Protein AF-A0A969MWI6-F1 (afdb_monomer)

Foldseek 3Di:
DVVVVVVVVVVVVQLLVLLVLLVVLADPDADDAPPDDDDDDDDAPDSHFQWHWDWDAEPLRDIDIDIDGHPDGTNVSSVVSNVVVVVCVVVRNVDPPVVPPSPPPCPVVPPDD

Nearest PDB structures (foldseek):
  3f79-assembly3_E  TM=7.722E-01  e=4.773E-02  Pseudomonas aeruginosa
  3f79-assembly3_F  TM=7.750E-01  e=6.947E-02  Pseudomonas aeruginosa
  3f79-assembly2_C  TM=7.900E-01  e=1.299E-01  Pseudomonas aeruginosa
  3f79-assembly1_A  TM=7.765E-01  e=1.567E-01  Pseudomonas aeruginosa
  4oy2-assembly1_A  TM=3.746E-01  e=9.140E+00  Saccharomyces cerevisiae S288C

pLDDT: mean 73.82, std 13.01, range [43.62, 89.75]

Mean predicted aligned error: 11.27 Å

Sequence (113 aa):
MKREAAYAKALDQELEKGRLMQQNFLPREIIQKPGYELAAFMSPARRVAGDFYDVFELPCNNLGVVIGDVCDKGVSAGLFMGLFRSLIRIFSGQTSLSEIQCLDANFFESGAF

Radius of gyration: 19.88 Å; Cα contacts (8 Å, |Δi|>4): 92; chains: 1; bounding box: 58×24×58 Å

Solvent-accessible surface area (backbone atoms only — not comparable to full-atom values): 7098 Å² total; per-residue (Å²): 107,77,67,56,56,50,49,54,52,51,53,49,53,49,36,50,53,19,26,58,54,37,62,69,64,41,68,92,66,76,77,82,46,94,98,57,90,78,85,87,86,85,81,56,94,52,76,46,57,43,59,50,55,46,69,47,83,36,75,89,86,37,78,44,77,46,78,48,77,44,97,48,76,40,48,69,39,38,53,52,50,50,51,51,54,52,50,48,58,57,50,58,63,66,52,75,56,78,86,61,65,78,72,56,86,63,65,80,74,65,68,90,122

Structure (mmCIF, N/CA/C/O backbone):
data_AF-A0A969MWI6-F1
#
_entry.id   AF-A0A969MWI6-F1
#
loop_
_atom_site.group_PDB
_atom_site.id
_atom_site.type_symbol
_atom_site.label_atom_id
_atom_site.label_alt_id
_atom_site.label_comp_id
_atom_site.label_asym_id
_atom_site.label_entity_id
_atom_site.label_seq_id
_atom_site.pdbx_PDB_ins_code
_atom_site.Cartn_x
_atom_site.Cartn_y
_atom_site.Cartn_z
_atom_site.occupancy
_atom_site.B_iso_or_equiv
_atom_site.auth_seq_id
_atom_site.auth_comp_id
_atom_site.auth_asym_id
_atom_site.auth_atom_id
_atom_site.pdbx_PDB_model_num
ATOM 1 N N . MET A 1 1 ? 20.470 -0.712 -32.518 1.00 60.62 1 MET A N 1
ATOM 2 C CA . MET A 1 1 ? 20.860 -2.111 -32.209 1.00 60.62 1 MET A CA 1
ATOM 3 C C . MET A 1 1 ? 21.580 -2.245 -30.853 1.00 60.62 1 MET A C 1
ATOM 5 O O . MET A 1 1 ? 20.877 -2.359 -29.861 1.00 60.62 1 MET A O 1
ATOM 9 N N . LYS A 1 2 ? 22.925 -2.177 -30.712 1.00 70.25 2 LYS A N 1
ATOM 10 C CA . LYS A 1 2 ? 23.597 -2.420 -29.396 1.00 70.25 2 LYS A CA 1
ATOM 11 C C 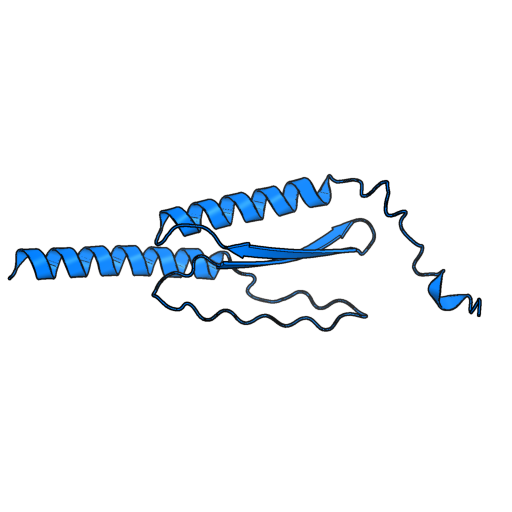. LYS A 1 2 ? 23.285 -1.386 -28.294 1.00 70.25 2 LYS A C 1
ATOM 13 O O . LYS A 1 2 ? 23.182 -1.756 -27.129 1.00 70.25 2 LYS A O 1
ATOM 18 N N . ARG A 1 3 ? 23.123 -0.106 -28.650 1.00 72.62 3 ARG A N 1
ATOM 19 C CA . ARG A 1 3 ? 22.818 0.987 -27.702 1.00 72.62 3 ARG A CA 1
ATOM 20 C C . ARG A 1 3 ? 21.381 0.930 -27.163 1.00 72.62 3 ARG A C 1
ATOM 22 O O . ARG A 1 3 ? 21.182 1.138 -25.975 1.00 72.62 3 ARG A O 1
ATOM 29 N N . GLU A 1 4 ? 20.412 0.578 -28.009 1.00 77.50 4 GLU A N 1
ATOM 30 C CA . GLU A 1 4 ? 19.008 0.381 -27.601 1.00 77.50 4 GLU A CA 1
ATOM 31 C C . GLU A 1 4 ? 18.849 -0.808 -26.656 1.00 77.50 4 GLU A C 1
ATOM 33 O O . GLU A 1 4 ? 18.181 -0.687 -25.637 1.00 77.50 4 GLU A O 1
ATOM 38 N N . ALA A 1 5 ? 19.517 -1.931 -26.941 1.00 79.44 5 ALA A N 1
ATOM 39 C CA . ALA A 1 5 ? 19.479 -3.099 -26.064 1.00 79.44 5 ALA A CA 1
ATOM 40 C C . ALA A 1 5 ? 20.098 -2.810 -24.682 1.00 79.44 5 ALA A C 1
ATOM 42 O O . ALA A 1 5 ? 19.588 -3.270 -23.663 1.00 79.44 5 ALA A O 1
ATOM 43 N N . ALA A 1 6 ? 21.175 -2.017 -24.634 1.00 83.69 6 ALA A N 1
ATOM 44 C CA . ALA A 1 6 ? 21.783 -1.584 -23.377 1.00 83.69 6 ALA A CA 1
ATOM 45 C C . ALA A 1 6 ? 20.874 -0.623 -22.590 1.00 83.69 6 ALA A C 1
ATOM 47 O O . ALA A 1 6 ? 20.757 -0.760 -21.374 1.00 83.69 6 ALA A O 1
ATOM 48 N N . TYR A 1 7 ? 20.201 0.304 -23.277 1.00 81.81 7 TYR A N 1
ATOM 49 C CA . TYR A 1 7 ? 19.256 1.235 -22.659 1.00 81.81 7 TYR A CA 1
ATOM 50 C C . TYR A 1 7 ? 18.023 0.516 -22.094 1.00 81.81 7 TYR A C 1
ATOM 52 O O . TYR A 1 7 ? 17.674 0.723 -20.935 1.00 81.81 7 TYR A O 1
ATOM 60 N N . ALA A 1 8 ? 17.428 -0.400 -22.863 1.00 82.00 8 ALA A N 1
ATOM 61 C CA . ALA A 1 8 ? 16.317 -1.230 -22.400 1.00 82.00 8 ALA A CA 1
ATOM 62 C C . ALA A 1 8 ? 16.707 -2.057 -21.164 1.00 82.00 8 ALA A C 1
ATOM 64 O O . ALA A 1 8 ? 15.968 -2.099 -20.188 1.00 82.00 8 ALA A O 1
ATOM 65 N N . LYS A 1 9 ? 17.912 -2.645 -21.155 1.00 84.19 9 LYS A N 1
ATOM 66 C CA . LYS A 1 9 ? 18.411 -3.417 -20.008 1.00 84.19 9 LYS A CA 1
ATOM 67 C C . LYS A 1 9 ? 18.633 -2.558 -18.756 1.00 84.19 9 LYS A C 1
ATOM 69 O O . LYS A 1 9 ? 18.378 -3.030 -17.652 1.00 84.19 9 LYS A O 1
ATOM 74 N N . ALA A 1 10 ? 19.113 -1.324 -18.907 1.00 82.44 10 ALA A N 1
ATOM 75 C CA . ALA A 1 10 ? 19.288 -0.402 -17.785 1.00 82.44 10 ALA A CA 1
ATOM 76 C C . ALA A 1 10 ? 17.935 0.033 -17.199 1.00 82.44 10 ALA A C 1
ATOM 78 O O . ALA A 1 10 ? 17.744 -0.032 -15.985 1.00 82.44 10 ALA A O 1
ATOM 79 N N . LEU A 1 11 ? 16.973 0.373 -18.062 1.00 79.62 11 LEU A N 1
ATOM 80 C CA . LEU A 1 11 ? 15.608 0.706 -17.654 1.00 79.62 11 LEU A CA 1
ATOM 81 C C . LEU A 1 11 ? 14.930 -0.474 -16.939 1.00 79.62 11 LEU A C 1
ATOM 83 O O . LEU A 1 11 ? 14.252 -0.297 -15.929 1.00 79.62 11 LEU A O 1
ATOM 87 N N . ASP A 1 12 ? 15.168 -1.694 -17.418 1.00 79.88 12 ASP A N 1
ATOM 88 C CA . ASP A 1 12 ? 14.698 -2.921 -16.782 1.00 79.88 12 ASP A CA 1
ATOM 89 C C . ASP A 1 12 ? 15.213 -3.082 -15.351 1.00 79.88 12 ASP A C 1
ATOM 91 O O . ASP A 1 12 ? 14.446 -3.419 -14.448 1.00 79.88 12 ASP A O 1
ATOM 95 N N . GLN A 1 13 ? 16.500 -2.807 -15.135 1.00 80.94 13 GLN A N 1
ATOM 96 C CA . GLN A 1 13 ? 17.115 -2.879 -13.812 1.00 80.94 13 GLN A CA 1
ATOM 97 C C . GLN A 1 13 ? 16.581 -1.802 -12.862 1.00 80.94 13 GLN A C 1
ATOM 99 O O . GLN A 1 13 ? 16.394 -2.078 -11.678 1.00 80.94 13 GLN A O 1
ATOM 1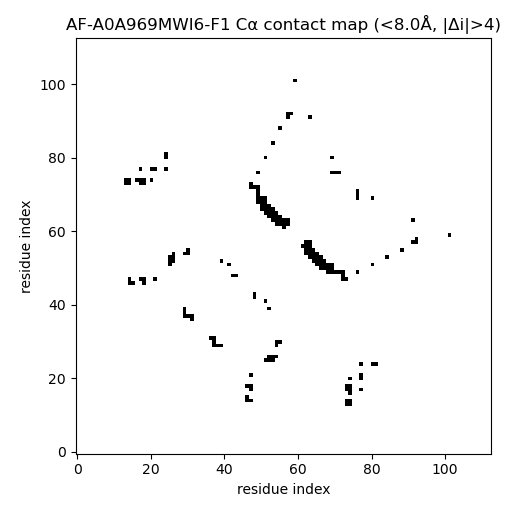04 N N . GLU A 1 14 ? 16.325 -0.588 -13.349 1.00 75.75 14 GLU A N 1
ATOM 105 C CA . GLU A 1 14 ? 15.728 0.474 -12.531 1.00 75.75 14 GLU A CA 1
ATOM 106 C C . GLU A 1 14 ? 14.286 0.154 -12.132 1.00 75.75 14 GLU A C 1
ATOM 108 O O . GLU A 1 14 ? 13.920 0.305 -10.965 1.00 75.75 14 GLU A O 1
ATOM 113 N N . LEU A 1 15 ? 13.483 -0.362 -13.065 1.00 74.88 15 LEU A N 1
ATOM 114 C CA . LEU A 1 15 ? 12.109 -0.775 -12.778 1.00 74.88 15 LEU A CA 1
ATOM 115 C C . LEU A 1 15 ? 12.055 -1.940 -11.783 1.00 74.88 15 LEU A C 1
ATOM 117 O O . LEU A 1 15 ? 11.188 -1.948 -10.911 1.00 74.88 15 LEU A O 1
ATOM 121 N N . GLU A 1 16 ? 12.989 -2.889 -11.867 1.00 77.25 16 GLU A N 1
ATOM 122 C CA . GLU A 1 16 ? 13.066 -4.006 -10.919 1.00 77.25 16 GLU A CA 1
ATOM 123 C C . GLU A 1 16 ? 13.440 -3.544 -9.503 1.00 77.25 16 GLU A C 1
ATOM 125 O O . GLU A 1 16 ? 12.860 -4.005 -8.519 1.00 77.25 16 GLU A O 1
ATOM 130 N N . LYS A 1 17 ? 14.346 -2.567 -9.379 1.00 74.81 17 LYS A N 1
ATOM 131 C CA . LYS A 1 17 ? 14.641 -1.931 -8.085 1.00 74.81 17 LYS A CA 1
ATOM 132 C C . LYS A 1 17 ? 13.412 -1.219 -7.519 1.00 74.81 17 LYS A C 1
ATOM 134 O O . LYS A 1 17 ? 13.122 -1.370 -6.333 1.00 74.81 17 LYS A O 1
ATOM 139 N N . GLY A 1 18 ? 12.673 -0.495 -8.361 1.00 72.44 18 GLY A N 1
ATOM 140 C CA . GLY A 1 18 ? 11.418 0.154 -7.973 1.00 72.44 18 GLY A CA 1
ATOM 141 C C . GLY A 1 18 ? 10.378 -0.843 -7.463 1.00 72.44 18 GLY A C 1
ATOM 142 O O . GLY A 1 18 ? 9.765 -0.610 -6.424 1.00 72.44 18 GLY A O 1
ATOM 143 N N . ARG A 1 19 ? 10.250 -1.996 -8.130 1.00 73.12 19 ARG A N 1
ATOM 144 C CA . ARG A 1 19 ? 9.362 -3.089 -7.714 1.00 73.12 19 ARG A CA 1
ATOM 145 C C . ARG A 1 19 ? 9.714 -3.625 -6.329 1.00 73.12 19 ARG A C 1
ATOM 147 O O . ARG A 1 19 ? 8.828 -3.794 -5.495 1.00 73.12 19 ARG A O 1
ATOM 154 N N . LEU A 1 20 ? 10.997 -3.890 -6.075 1.00 72.94 20 LEU A N 1
ATOM 155 C CA . LEU A 1 20 ? 11.463 -4.394 -4.779 1.00 72.94 20 LEU A CA 1
ATOM 156 C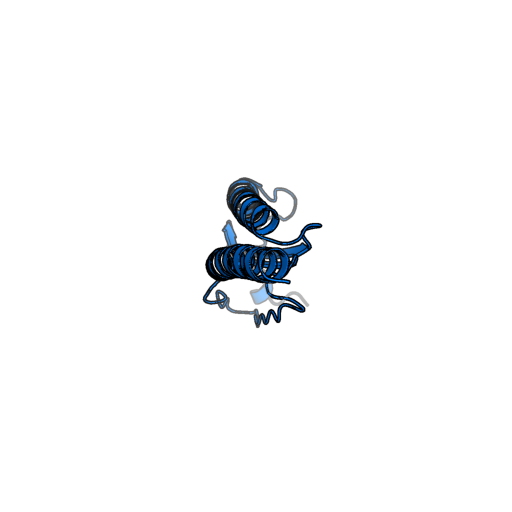 C . LEU A 1 20 ? 11.21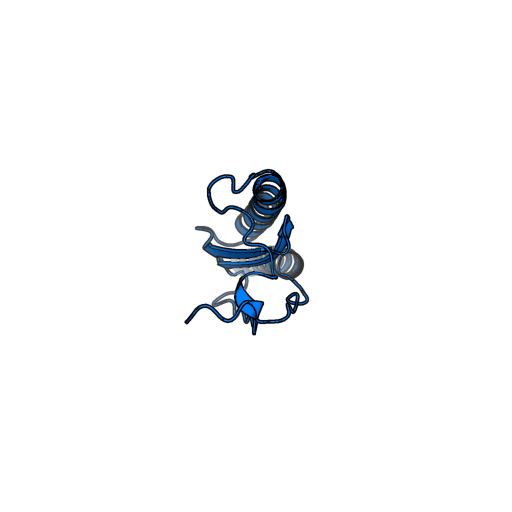8 -3.384 -3.653 1.00 72.94 20 LEU A C 1
ATOM 158 O O . LEU A 1 20 ? 10.803 -3.769 -2.562 1.00 72.94 20 LEU A O 1
ATOM 162 N N . MET A 1 21 ? 11.434 -2.093 -3.914 1.00 70.88 21 MET A N 1
ATOM 163 C CA . MET A 1 21 ? 11.101 -1.041 -2.953 1.00 70.88 21 MET A CA 1
ATOM 164 C C . MET A 1 21 ? 9.594 -0.996 -2.690 1.00 70.88 21 MET A C 1
ATOM 166 O O . MET A 1 21 ? 9.184 -1.038 -1.535 1.00 70.88 21 MET A O 1
ATOM 170 N N . GLN A 1 22 ? 8.769 -1.007 -3.741 1.00 67.88 22 GLN A N 1
ATOM 171 C CA . GLN A 1 22 ? 7.311 -1.001 -3.622 1.00 67.88 22 GLN A CA 1
ATOM 172 C C . GLN A 1 22 ? 6.773 -2.186 -2.811 1.00 67.88 22 GLN A C 1
ATOM 174 O O . GLN A 1 22 ? 5.945 -1.994 -1.925 1.00 67.88 22 GLN A O 1
ATOM 179 N N . GLN A 1 23 ? 7.257 -3.403 -3.072 1.00 71.56 23 GLN A N 1
ATOM 180 C CA . GLN A 1 23 ? 6.832 -4.590 -2.324 1.00 71.56 23 GLN A CA 1
ATOM 181 C C . GLN A 1 23 ? 7.148 -4.498 -0.830 1.00 71.56 23 GLN A C 1
ATOM 183 O O . GLN A 1 23 ? 6.412 -5.053 -0.022 1.00 71.56 23 GLN A O 1
ATOM 188 N N . ASN A 1 24 ? 8.207 -3.780 -0.455 1.00 72.06 24 ASN A N 1
ATOM 189 C CA . ASN A 1 24 ? 8.535 -3.548 0.948 1.00 72.06 24 ASN A CA 1
ATOM 190 C C . ASN A 1 24 ? 7.663 -2.467 1.610 1.00 72.06 24 ASN A C 1
ATOM 192 O O . ASN A 1 24 ? 7.638 -2.400 2.837 1.00 72.06 24 ASN A O 1
ATOM 196 N N . PHE A 1 25 ? 6.962 -1.629 0.837 1.00 70.75 25 PHE A N 1
ATOM 197 C CA . PHE A 1 25 ? 6.061 -0.606 1.379 1.00 70.75 25 PHE A CA 1
ATOM 198 C C . PHE A 1 25 ? 4.657 -1.127 1.681 1.00 70.75 25 PHE A C 1
ATOM 200 O O . PHE A 1 25 ? 3.986 -0.567 2.550 1.00 70.75 25 PHE A O 1
ATOM 207 N N . LEU A 1 26 ? 4.217 -2.179 0.991 1.00 75.31 26 LEU A N 1
ATOM 208 C CA . LEU A 1 26 ? 2.925 -2.800 1.262 1.00 75.31 26 LEU A CA 1
ATOM 209 C C . LEU A 1 26 ? 2.969 -3.583 2.582 1.00 75.31 26 LEU A C 1
ATOM 211 O O . LEU A 1 26 ? 4.002 -4.172 2.920 1.00 75.31 26 LEU A O 1
ATOM 215 N N . PRO A 1 27 ? 1.854 -3.633 3.329 1.00 74.19 27 PRO A N 1
ATOM 216 C CA . PRO A 1 27 ? 1.740 -4.504 4.489 1.00 74.19 27 PRO A CA 1
ATOM 217 C C . PRO A 1 27 ? 2.007 -5.955 4.083 1.00 74.19 27 PRO A C 1
ATOM 219 O O . PRO A 1 27 ? 1.342 -6.483 3.192 1.00 74.19 27 PRO A O 1
ATOM 222 N N . ARG A 1 28 ? 2.971 -6.605 4.747 1.00 73.00 28 ARG A N 1
ATOM 223 C CA . ARG A 1 28 ? 3.230 -8.044 4.556 1.00 73.00 28 ARG A CA 1
ATOM 224 C C . ARG A 1 28 ? 2.067 -8.895 5.046 1.00 73.00 28 ARG A C 1
ATOM 226 O O . ARG A 1 28 ? 1.759 -9.918 4.452 1.00 73.00 28 ARG A O 1
ATOM 233 N N . GLU A 1 29 ? 1.441 -8.441 6.122 1.00 78.81 29 GLU A N 1
ATOM 234 C CA . GLU A 1 29 ? 0.278 -9.052 6.737 1.00 78.81 29 GLU A CA 1
ATOM 235 C C . GLU A 1 29 ? -0.740 -7.957 7.031 1.00 78.81 29 GLU A C 1
ATOM 237 O O . GLU A 1 29 ? -0.384 -6.817 7.350 1.00 78.81 29 GLU A O 1
ATOM 242 N N . ILE A 1 30 ? -2.012 -8.307 6.891 1.00 82.94 30 ILE A N 1
ATOM 243 C CA . ILE A 1 30 ? -3.120 -7.426 7.232 1.00 82.94 30 ILE A CA 1
ATOM 244 C C . ILE A 1 30 ? -3.511 -7.742 8.663 1.00 82.94 30 ILE A C 1
ATOM 246 O O . ILE A 1 30 ? -3.774 -8.899 8.995 1.00 82.94 30 ILE A O 1
ATOM 250 N N . ILE A 1 31 ? -3.546 -6.705 9.496 1.00 85.00 31 ILE A N 1
ATOM 251 C CA . ILE A 1 31 ? -3.989 -6.821 10.882 1.00 85.00 31 ILE A CA 1
ATOM 252 C C . ILE A 1 31 ? -5.421 -7.351 10.877 1.00 85.00 31 ILE A C 1
ATOM 254 O O . ILE A 1 31 ? -6.284 -6.775 10.222 1.00 85.00 31 ILE A O 1
ATOM 258 N N . GLN A 1 32 ? -5.667 -8.436 11.605 1.00 84.25 32 GLN A N 1
ATOM 259 C CA . GLN A 1 32 ? -7.010 -8.966 11.813 1.00 84.25 32 GLN A CA 1
ATOM 260 C C . GLN A 1 32 ? -7.593 -8.341 13.077 1.00 84.25 32 GLN A C 1
ATOM 262 O O . GLN A 1 32 ? -6.931 -8.307 14.115 1.00 84.25 32 GLN A O 1
ATOM 267 N N . LYS A 1 33 ? -8.827 -7.841 12.994 1.00 83.06 33 LYS A N 1
ATOM 268 C CA . LYS A 1 33 ? -9.506 -7.179 14.109 1.00 83.06 33 LYS A CA 1
ATOM 269 C C . LYS A 1 33 ? -10.849 -7.861 14.379 1.00 83.06 33 LYS A C 1
ATOM 271 O O . LYS A 1 33 ? -11.608 -8.043 13.430 1.00 83.06 33 LYS A O 1
ATOM 276 N N . PRO A 1 34 ? -11.182 -8.207 15.638 1.00 83.19 34 PRO A N 1
ATOM 277 C CA . PRO A 1 34 ? -12.489 -8.769 15.967 1.00 83.19 34 PRO A CA 1
ATOM 278 C C . PRO A 1 34 ? -13.633 -7.901 15.426 1.00 83.19 34 PRO A C 1
ATOM 280 O O . PRO A 1 34 ? -13.605 -6.680 15.573 1.00 83.19 34 PRO A O 1
ATOM 283 N N . GLY A 1 35 ? -14.617 -8.537 14.788 1.00 86.12 35 GLY A N 1
ATOM 284 C CA . GLY A 1 35 ? -15.746 -7.854 14.145 1.00 86.12 35 GLY A CA 1
ATOM 285 C C . GLY A 1 35 ? -15.504 -7.406 12.697 1.00 86.12 35 GLY A C 1
ATOM 286 O O . GLY A 1 35 ? -16.444 -6.942 12.060 1.00 86.12 35 GLY A O 1
ATOM 287 N N . TYR A 1 36 ? -14.292 -7.580 12.157 1.00 84.38 36 TYR A N 1
ATOM 288 C CA . TYR A 1 36 ? -13.954 -7.247 10.772 1.00 84.38 36 TYR A CA 1
ATOM 289 C C . TYR A 1 36 ? -13.311 -8.437 10.058 1.00 84.38 36 TYR A C 1
ATOM 291 O O . TYR A 1 36 ? -12.458 -9.123 10.616 1.00 84.38 36 TYR A O 1
ATOM 299 N N . GLU A 1 37 ? -13.678 -8.641 8.795 1.00 88.50 37 GLU A N 1
ATOM 300 C CA . GLU A 1 37 ? -13.002 -9.569 7.889 1.00 88.50 37 GLU A CA 1
ATOM 301 C C . GLU A 1 37 ? -12.208 -8.751 6.868 1.00 88.50 37 GLU A C 1
ATOM 303 O O . GLU A 1 37 ? -12.784 -8.009 6.070 1.00 88.50 37 GLU A O 1
ATOM 308 N N . LEU A 1 38 ? -10.876 -8.833 6.928 1.00 88.81 38 LEU A N 1
ATOM 309 C CA . LEU A 1 38 ? -9.990 -8.027 6.091 1.00 88.81 38 LEU A CA 1
ATOM 310 C C . LEU A 1 38 ? -9.111 -8.919 5.222 1.00 88.81 38 LEU A C 1
ATOM 312 O O . LEU A 1 38 ? -8.340 -9.742 5.721 1.00 88.81 38 LEU A O 1
ATOM 316 N N . ALA A 1 39 ? -9.179 -8.680 3.917 1.00 88.31 39 ALA A N 1
ATOM 317 C CA . ALA A 1 39 ? -8.321 -9.284 2.914 1.00 88.31 39 ALA A CA 1
ATOM 318 C C . ALA A 1 39 ? -7.858 -8.206 1.929 1.00 88.31 39 ALA A C 1
ATOM 320 O O . ALA A 1 39 ? -8.597 -7.274 1.617 1.00 88.31 39 ALA A O 1
ATOM 321 N N . ALA A 1 40 ? -6.637 -8.337 1.421 1.00 85.25 40 ALA A N 1
ATOM 322 C CA . ALA A 1 40 ? -6.128 -7.487 0.357 1.00 85.25 40 ALA A CA 1
ATOM 323 C C . ALA A 1 40 ? -5.298 -8.320 -0.606 1.00 85.25 40 ALA A C 1
ATOM 325 O O . ALA A 1 40 ? -4.598 -9.260 -0.227 1.00 85.25 40 ALA A O 1
ATOM 326 N N . PHE A 1 41 ? -5.389 -7.942 -1.869 1.00 83.69 41 PHE A N 1
ATOM 327 C CA . PHE A 1 41 ? -4.638 -8.530 -2.955 1.00 83.69 41 PHE A CA 1
ATOM 328 C C . PHE A 1 41 ? -4.298 -7.415 -3.932 1.00 83.69 41 PHE A C 1
ATOM 330 O O . PHE A 1 41 ? -5.170 -6.643 -4.325 1.00 83.69 41 PHE A O 1
ATOM 337 N N . MET A 1 42 ? -3.031 -7.331 -4.325 1.00 77.75 42 MET A N 1
ATOM 338 C CA . MET A 1 42 ? -2.571 -6.340 -5.285 1.00 77.75 42 MET A CA 1
ATOM 339 C C . MET A 1 42 ? -1.790 -7.039 -6.388 1.00 77.75 42 MET A C 1
ATOM 341 O O . MET A 1 42 ? -0.764 -7.671 -6.135 1.00 77.75 42 MET A O 1
ATOM 345 N N . SER A 1 43 ? -2.284 -6.915 -7.618 1.00 76.81 43 SER A N 1
ATOM 346 C CA . SER A 1 43 ? -1.635 -7.448 -8.813 1.00 76.81 43 SER A CA 1
ATOM 347 C C . SER A 1 43 ? -1.215 -6.289 -9.717 1.00 76.81 43 SER A C 1
ATOM 349 O O . SER A 1 43 ? -2.068 -5.653 -10.336 1.00 76.81 43 SER A O 1
ATOM 351 N N . PRO A 1 44 ? 0.086 -5.962 -9.782 1.00 70.81 44 PRO A N 1
ATOM 352 C CA . PRO A 1 44 ? 0.573 -4.900 -10.650 1.00 70.81 44 PRO A CA 1
ATOM 353 C C . PRO A 1 44 ? 0.331 -5.223 -12.133 1.00 70.81 44 PRO A C 1
ATOM 355 O O . PRO A 1 44 ? 0.774 -6.255 -12.630 1.00 70.81 44 PRO A O 1
ATOM 358 N N . ALA A 1 45 ? -0.293 -4.306 -12.880 1.00 66.44 45 ALA A N 1
ATOM 359 C CA . ALA A 1 45 ? -0.466 -4.452 -14.334 1.00 66.44 45 ALA A CA 1
ATOM 360 C C . ALA A 1 45 ? 0.860 -4.341 -15.125 1.00 66.44 45 ALA A C 1
ATOM 362 O O . ALA A 1 45 ? 0.942 -4.710 -16.296 1.00 66.44 45 ALA A O 1
ATOM 363 N N . ARG A 1 46 ? 1.908 -3.787 -14.502 1.00 67.06 46 ARG A N 1
ATOM 364 C CA . ARG A 1 46 ? 3.286 -3.678 -15.017 1.00 67.06 46 ARG A CA 1
ATOM 365 C C . ARG A 1 46 ? 4.265 -4.021 -13.888 1.00 67.06 46 ARG A C 1
ATOM 367 O O . ARG A 1 46 ? 3.850 -4.462 -12.829 1.00 67.06 46 ARG A O 1
ATOM 374 N N . ARG A 1 47 ? 5.572 -3.788 -14.066 1.00 65.38 47 ARG A N 1
ATOM 375 C CA . ARG A 1 47 ? 6.574 -4.071 -13.017 1.00 65.38 47 ARG A CA 1
ATOM 376 C C . ARG A 1 47 ? 6.431 -3.238 -11.735 1.00 65.38 47 ARG A C 1
ATOM 378 O O . ARG A 1 47 ? 6.930 -3.677 -10.712 1.00 65.38 47 ARG A O 1
ATOM 385 N N . VAL A 1 48 ? 5.759 -2.087 -11.773 1.00 65.75 48 VAL A N 1
ATOM 386 C CA . VAL A 1 48 ? 5.477 -1.233 -10.604 1.00 65.75 48 VAL A CA 1
ATOM 387 C C . VAL A 1 48 ? 4.014 -0.794 -10.699 1.00 65.75 48 VAL A C 1
ATOM 389 O O . VAL A 1 48 ? 3.592 -0.361 -11.777 1.00 65.75 48 VAL A O 1
ATOM 392 N N . ALA A 1 49 ? 3.240 -0.949 -9.624 1.00 65.12 49 ALA A N 1
ATOM 393 C CA . ALA A 1 49 ? 1.869 -0.434 -9.543 1.00 65.12 49 ALA A CA 1
ATOM 394 C C . ALA A 1 49 ? 1.880 1.054 -9.142 1.00 65.12 49 ALA A C 1
ATOM 396 O O . ALA A 1 49 ? 2.813 1.490 -8.478 1.00 65.12 49 ALA A O 1
ATOM 397 N N . GLY A 1 50 ? 0.882 1.839 -9.542 1.00 68.00 50 GLY A N 1
ATOM 398 C CA . GLY A 1 50 ? 0.650 3.159 -8.928 1.00 68.00 50 GLY A CA 1
ATOM 399 C C . GLY A 1 50 ? -0.068 3.027 -7.582 1.00 68.00 50 GLY A C 1
ATOM 400 O O . GLY A 1 50 ? 0.096 3.856 -6.693 1.00 68.00 50 GLY A O 1
ATOM 401 N N . ASP A 1 51 ? -0.806 1.932 -7.415 1.00 79.06 51 ASP A N 1
ATOM 402 C CA . ASP A 1 51 ? -1.713 1.750 -6.293 1.00 79.06 51 ASP A CA 1
ATOM 403 C C . ASP A 1 51 ? -1.002 1.223 -5.039 1.00 79.06 51 ASP A C 1
ATOM 405 O O . ASP A 1 51 ? -0.041 0.449 -5.117 1.00 79.06 51 ASP A O 1
ATOM 409 N N . PHE A 1 52 ? -1.508 1.601 -3.867 1.00 82.50 52 PHE A N 1
ATOM 410 C CA . PHE A 1 52 ? -1.212 0.955 -2.592 1.00 82.50 52 PHE A CA 1
ATOM 411 C C . PHE A 1 52 ? -2.428 0.864 -1.695 1.00 82.50 52 PHE A C 1
ATOM 413 O O . PHE A 1 52 ? -3.400 1.607 -1.822 1.00 82.50 52 PHE A O 1
ATOM 420 N N . TYR A 1 53 ? -2.295 -0.018 -0.713 1.00 87.38 53 TYR A N 1
ATOM 421 C CA . TYR A 1 53 ? -3.160 -0.063 0.443 1.00 87.38 53 TYR A CA 1
ATOM 422 C C . TYR A 1 53 ? -2.331 -0.075 1.726 1.00 87.38 53 TYR A C 1
ATOM 424 O O . 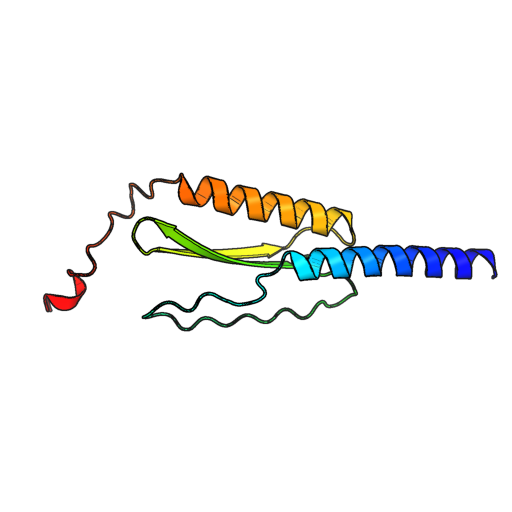TYR A 1 53 ? -1.160 -0.468 1.735 1.00 87.38 53 TYR A O 1
ATOM 432 N N . ASP A 1 54 ? -2.948 0.344 2.823 1.00 88.00 54 ASP A N 1
ATOM 433 C CA . ASP A 1 54 ? -2.388 0.215 4.160 1.00 88.00 54 ASP A CA 1
ATOM 434 C C . ASP A 1 54 ? -3.504 -0.002 5.179 1.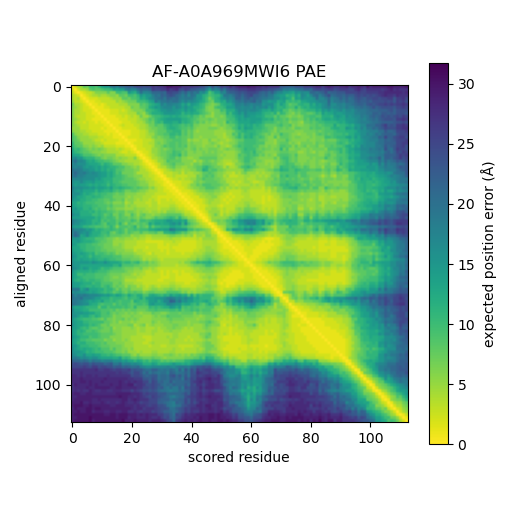00 88.00 54 ASP A C 1
ATOM 436 O O . ASP A 1 54 ? -4.581 0.578 5.063 1.00 88.00 54 ASP A O 1
ATOM 440 N N . VAL A 1 55 ? -3.241 -0.839 6.179 1.00 89.62 55 VAL A N 1
ATOM 441 C CA . VAL A 1 55 ? -4.182 -1.118 7.269 1.00 89.62 55 VAL A CA 1
ATOM 442 C C . VAL A 1 55 ? -3.427 -1.000 8.583 1.00 89.62 55 VAL A C 1
ATOM 444 O O . VAL A 1 55 ? -2.340 -1.568 8.738 1.00 89.62 55 VAL A O 1
ATOM 447 N N . PHE A 1 56 ? -3.959 -0.214 9.515 1.00 87.94 56 PHE A N 1
ATOM 448 C CA . PHE A 1 56 ? -3.323 0.025 10.806 1.00 87.94 56 PHE A CA 1
ATOM 449 C C . PHE A 1 56 ? -4.313 0.386 11.901 1.00 87.94 56 PHE A C 1
ATOM 451 O O . PHE A 1 56 ? -5.416 0.855 11.640 1.00 87.94 56 PHE A O 1
ATOM 458 N N . GLU A 1 57 ? -3.904 0.166 13.145 1.00 87.31 57 GLU A N 1
ATOM 459 C CA . GLU A 1 57 ? -4.708 0.536 14.302 1.00 87.31 57 GLU A CA 1
ATOM 460 C C . GLU A 1 57 ? -4.622 2.036 14.577 1.00 87.31 57 GLU A C 1
ATOM 462 O O . GLU A 1 57 ? -3.565 2.660 14.453 1.00 87.31 57 GLU A O 1
ATOM 467 N N . LEU A 1 58 ? -5.759 2.595 14.968 1.00 85.94 58 LEU A N 1
ATOM 468 C CA . LEU A 1 58 ? -5.908 3.966 15.429 1.00 85.94 58 LEU A CA 1
ATOM 469 C C . LEU A 1 58 ? -6.266 3.968 16.923 1.00 85.94 58 LEU A C 1
ATOM 471 O O . LEU A 1 58 ? -6.699 2.941 17.460 1.00 85.94 58 LEU A O 1
ATOM 475 N N . PRO A 1 59 ? -6.127 5.114 17.614 1.00 82.69 59 PRO A N 1
ATOM 476 C CA . PRO A 1 59 ? -6.615 5.261 18.981 1.00 82.69 59 PRO A CA 1
ATOM 477 C C . PRO A 1 59 ? -8.094 4.867 19.122 1.00 82.69 59 PRO A C 1
ATOM 479 O O . PRO A 1 59 ? -8.849 4.866 18.146 1.00 82.69 59 PRO A O 1
ATOM 482 N N . CYS A 1 60 ? -8.514 4.558 20.353 1.00 81.81 60 CYS A N 1
ATOM 483 C CA . CYS A 1 60 ? -9.898 4.180 20.669 1.00 81.81 60 CYS A CA 1
ATOM 484 C C . CYS A 1 60 ? -10.375 2.895 19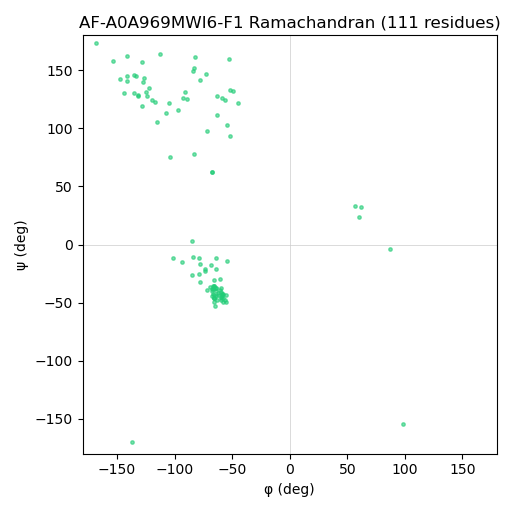.972 1.00 81.81 60 CYS A C 1
ATOM 486 O O . CYS A 1 60 ? -11.549 2.760 19.649 1.00 81.81 60 CYS A O 1
ATOM 488 N N . ASN A 1 61 ? -9.464 1.943 19.740 1.00 80.50 61 ASN A N 1
ATOM 489 C CA . ASN A 1 61 ? -9.770 0.673 19.080 1.00 80.50 61 ASN A CA 1
ATOM 490 C C . ASN A 1 61 ? -10.328 0.846 17.651 1.00 80.50 61 ASN A C 1
ATOM 492 O O . ASN A 1 61 ? -10.985 -0.055 17.138 1.00 80.50 61 ASN A O 1
ATOM 496 N N . ASN A 1 62 ? -10.045 1.970 16.989 1.00 83.69 62 ASN A N 1
ATOM 497 C CA . ASN A 1 62 ? -10.454 2.206 15.608 1.00 83.69 62 ASN A CA 1
ATOM 498 C C . ASN A 1 62 ? -9.488 1.542 14.616 1.00 83.69 62 ASN A C 1
ATOM 500 O O . ASN A 1 62 ? -8.345 1.213 14.946 1.00 83.69 62 ASN A O 1
ATOM 504 N N . LEU A 1 63 ? -9.949 1.350 13.382 1.00 87.06 63 LEU A N 1
ATOM 505 C CA . LEU A 1 63 ? -9.155 0.790 12.293 1.00 87.06 63 LEU A CA 1
ATOM 506 C C . LEU A 1 63 ? -8.999 1.827 11.176 1.00 87.06 63 LEU A C 1
ATOM 508 O O . LEU A 1 63 ? -9.985 2.313 10.630 1.00 87.06 63 LEU A O 1
ATOM 512 N N . GLY A 1 64 ? -7.755 2.150 10.834 1.00 88.69 64 GLY A N 1
ATOM 513 C CA . GLY A 1 64 ? -7.407 2.948 9.667 1.00 88.69 64 GLY A CA 1
ATOM 514 C C . GLY A 1 64 ? -7.209 2.051 8.451 1.00 88.69 64 GLY A C 1
ATOM 515 O O . GLY A 1 64 ? -6.399 1.124 8.486 1.00 88.69 64 GLY A O 1
ATOM 516 N N . VAL A 1 65 ? -7.929 2.346 7.370 1.00 89.56 65 VAL A N 1
ATOM 517 C CA . VAL A 1 65 ? -7.776 1.686 6.069 1.00 89.56 65 VAL A CA 1
ATOM 518 C C . VAL A 1 65 ? -7.498 2.755 5.023 1.00 89.56 65 VAL A C 1
ATOM 520 O O . VAL A 1 65 ? -8.228 3.737 4.916 1.00 89.56 65 VAL A O 1
ATOM 523 N N . VAL A 1 66 ? -6.429 2.566 4.258 1.00 89.75 66 VAL A N 1
ATOM 524 C CA . VAL A 1 66 ? -5.989 3.480 3.203 1.00 89.75 66 VAL A CA 1
ATOM 525 C C . VAL A 1 66 ? -5.944 2.714 1.896 1.00 89.75 66 VAL A C 1
ATOM 527 O O . VAL A 1 66 ? -5.399 1.614 1.845 1.00 89.75 66 VAL A O 1
ATOM 530 N N . ILE A 1 67 ? -6.481 3.322 0.844 1.00 88.75 67 ILE A N 1
ATOM 531 C CA . ILE A 1 67 ? -6.319 2.898 -0.544 1.00 88.75 67 ILE A CA 1
ATOM 532 C C . ILE A 1 67 ? -5.939 4.158 -1.317 1.00 88.75 67 ILE A C 1
ATOM 534 O O . ILE A 1 67 ? -6.613 5.180 -1.187 1.00 88.75 67 ILE A O 1
ATOM 538 N N . GLY A 1 68 ? -4.852 4.113 -2.078 1.00 84.06 68 GLY A N 1
ATOM 539 C CA . GLY A 1 68 ? -4.380 5.259 -2.848 1.00 84.06 68 GLY A CA 1
ATOM 540 C C . GLY A 1 68 ? -3.854 4.841 -4.210 1.00 84.06 68 GLY A C 1
ATOM 541 O O . GLY A 1 68 ? -3.172 3.828 -4.307 1.00 84.06 68 GLY A O 1
ATOM 542 N N . ASP A 1 69 ? -4.152 5.642 -5.229 1.00 82.94 69 ASP A N 1
ATOM 543 C CA . ASP A 1 69 ? -3.575 5.563 -6.576 1.00 82.94 69 ASP A C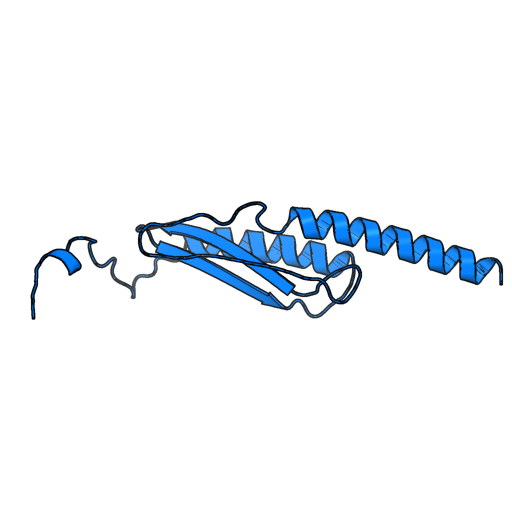A 1
ATOM 544 C C . ASP A 1 69 ? -2.562 6.705 -6.728 1.00 82.94 69 ASP A C 1
ATOM 546 O O . ASP A 1 69 ? -2.888 7.880 -6.522 1.00 82.94 69 ASP A O 1
ATOM 550 N N . VAL A 1 70 ? -1.307 6.368 -7.017 1.00 73.62 70 VAL A N 1
ATOM 551 C CA . VAL A 1 70 ? -0.252 7.346 -7.278 1.00 73.62 70 VAL A CA 1
ATOM 552 C C . VAL A 1 70 ? -0.100 7.531 -8.780 1.00 73.62 70 VAL A C 1
ATOM 554 O O . VAL A 1 70 ? 0.351 6.636 -9.495 1.00 73.62 70 VAL A O 1
ATOM 557 N N . CYS A 1 71 ? -0.394 8.753 -9.232 1.00 57.53 71 CYS A N 1
ATOM 558 C CA . CYS A 1 71 ? -0.223 9.220 -10.606 1.00 57.53 71 CYS A CA 1
ATOM 559 C C . CYS A 1 71 ? 1.258 9.324 -11.024 1.00 57.53 71 CYS A C 1
ATOM 561 O O . CYS A 1 71 ? 1.733 10.415 -11.315 1.00 57.53 71 CYS A O 1
ATOM 563 N N . ASP A 1 72 ? 2.006 8.221 -11.053 1.00 59.53 72 ASP A N 1
ATOM 564 C CA . ASP A 1 72 ? 3.276 8.103 -11.778 1.00 59.53 72 ASP A CA 1
ATOM 565 C C . ASP A 1 72 ? 3.737 6.633 -11.855 1.00 59.53 72 ASP A C 1
ATOM 567 O O . ASP A 1 72 ? 3.133 5.739 -11.264 1.00 59.53 72 ASP A O 1
ATOM 571 N N . LYS A 1 73 ? 4.813 6.343 -12.594 1.00 61.56 73 LYS A N 1
ATOM 572 C CA . LYS A 1 73 ? 5.375 4.986 -12.722 1.00 61.56 73 LYS A CA 1
ATOM 573 C C . LYS A 1 73 ? 6.857 4.960 -12.375 1.00 61.56 73 LYS A C 1
ATOM 575 O O . LYS A 1 73 ? 7.619 5.838 -12.759 1.00 61.56 73 LYS A O 1
ATOM 580 N N . GLY A 1 74 ? 7.292 3.874 -11.739 1.00 63.62 74 GLY A N 1
ATOM 581 C CA . GLY A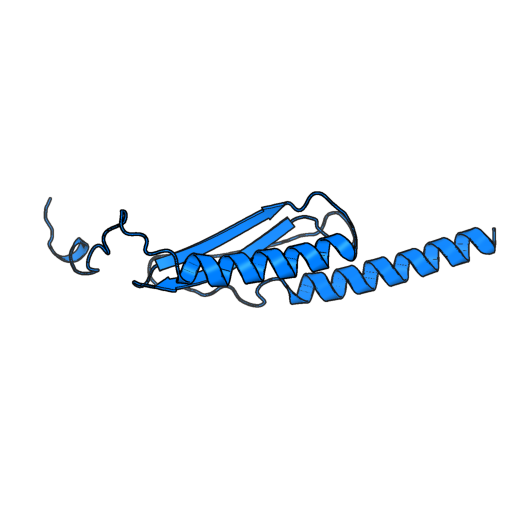 1 74 ? 8.707 3.614 -11.469 1.00 63.62 74 GLY A CA 1
ATOM 582 C C . GLY A 1 74 ? 9.143 3.990 -10.053 1.00 63.62 74 GLY A C 1
ATOM 583 O O . GLY A 1 74 ? 8.356 3.950 -9.112 1.00 63.62 74 GLY A O 1
ATOM 584 N N . VAL A 1 75 ? 10.434 4.287 -9.888 1.00 68.19 75 VAL A N 1
ATOM 585 C CA . VAL A 1 75 ? 11.078 4.426 -8.568 1.00 68.19 75 VAL A CA 1
ATOM 586 C C . VAL A 1 75 ? 10.604 5.674 -7.811 1.00 68.19 75 VAL A C 1
ATOM 588 O O . VAL A 1 75 ? 10.424 5.615 -6.596 1.00 68.19 75 VAL A O 1
ATOM 591 N N . SER A 1 76 ? 10.359 6.785 -8.514 1.00 73.31 76 SER A N 1
ATOM 592 C CA . SER A 1 76 ? 9.839 8.031 -7.929 1.00 73.31 76 SER A CA 1
ATOM 593 C C . SER A 1 76 ? 8.476 7.822 -7.267 1.00 73.31 76 SER A C 1
ATOM 595 O O . SER A 1 76 ? 8.291 8.233 -6.123 1.00 73.31 76 SER A O 1
ATOM 597 N N . ALA A 1 77 ? 7.561 7.116 -7.941 1.00 71.19 77 ALA A N 1
ATOM 598 C CA . ALA A 1 77 ? 6.243 6.775 -7.408 1.00 71.19 77 ALA A CA 1
ATOM 599 C C . ALA A 1 77 ? 6.359 6.011 -6.081 1.00 71.19 77 ALA A C 1
ATOM 601 O O . ALA A 1 77 ? 5.760 6.410 -5.087 1.00 71.19 77 ALA A O 1
ATOM 602 N N . GLY A 1 78 ? 7.217 4.984 -6.026 1.00 73.19 78 GLY A N 1
ATOM 603 C CA . GLY A 1 78 ? 7.446 4.201 -4.807 1.00 73.19 78 GLY A CA 1
ATOM 604 C C . GLY A 1 78 ? 7.956 5.034 -3.623 1.00 73.19 78 GLY A C 1
ATOM 605 O O . GLY A 1 78 ? 7.535 4.812 -2.488 1.00 73.19 78 GLY A O 1
ATOM 606 N N . LEU A 1 79 ? 8.817 6.027 -3.874 1.00 77.25 79 LEU A N 1
ATOM 607 C CA . LEU A 1 79 ? 9.297 6.936 -2.828 1.00 77.25 79 LEU A CA 1
ATOM 608 C C . LEU A 1 79 ? 8.165 7.812 -2.273 1.00 77.25 79 LEU A C 1
ATOM 610 O O . LEU A 1 79 ? 8.020 7.927 -1.054 1.00 77.25 79 LEU A O 1
ATOM 614 N N . PHE A 1 80 ? 7.345 8.396 -3.153 1.00 79.12 80 PHE A N 1
ATOM 615 C CA . PHE A 1 80 ? 6.181 9.181 -2.740 1.00 79.12 80 PHE A CA 1
ATOM 616 C C . PHE A 1 80 ? 5.172 8.329 -1.969 1.00 79.12 80 PHE A C 1
ATOM 618 O O . PHE A 1 80 ? 4.689 8.774 -0.932 1.00 79.12 80 PHE A O 1
ATOM 625 N N . MET A 1 81 ? 4.914 7.091 -2.401 1.00 79.50 81 MET A N 1
ATOM 626 C CA . MET A 1 81 ? 4.054 6.146 -1.676 1.00 79.50 81 MET A CA 1
ATOM 627 C C . MET A 1 81 ? 4.537 5.935 -0.238 1.00 79.50 81 MET A C 1
ATOM 629 O O . MET A 1 81 ? 3.754 6.067 0.701 1.00 79.50 81 MET A O 1
ATOM 633 N N . GLY A 1 82 ? 5.833 5.664 -0.046 1.00 80.88 82 GLY A N 1
ATOM 634 C CA . GLY A 1 82 ? 6.423 5.496 1.284 1.00 80.88 82 GLY A CA 1
ATOM 635 C C . GLY A 1 82 ? 6.284 6.739 2.167 1.00 80.88 82 GLY A C 1
ATOM 636 O O . GLY A 1 82 ? 5.952 6.628 3.352 1.00 80.88 82 GLY A O 1
ATOM 637 N N . LEU A 1 83 ? 6.483 7.925 1.584 1.00 85.75 83 LEU A N 1
ATOM 638 C CA . LEU A 1 83 ? 6.309 9.205 2.268 1.00 85.75 83 LEU A CA 1
ATOM 639 C C . LEU A 1 83 ? 4.845 9.437 2.667 1.00 85.75 83 LEU A C 1
ATOM 641 O O . LEU A 1 83 ? 4.574 9.655 3.846 1.00 85.75 83 LEU A O 1
ATOM 645 N N . PHE A 1 84 ? 3.897 9.324 1.732 1.00 86.44 84 PHE A N 1
ATOM 646 C CA . PHE A 1 84 ? 2.469 9.500 2.012 1.00 86.44 84 PHE A CA 1
ATOM 647 C C . PHE A 1 84 ? 1.966 8.505 3.051 1.00 86.44 84 PHE A C 1
ATOM 649 O O . PHE A 1 84 ? 1.325 8.913 4.014 1.00 86.44 84 PHE A O 1
ATOM 656 N N . ARG A 1 85 ? 2.318 7.221 2.924 1.00 85.88 85 ARG A N 1
ATOM 657 C CA . ARG A 1 85 ? 1.972 6.192 3.912 1.00 85.88 85 ARG A CA 1
ATOM 658 C C . ARG A 1 85 ? 2.461 6.561 5.315 1.00 85.88 85 ARG A C 1
ATOM 660 O O . ARG A 1 85 ? 1.717 6.425 6.285 1.00 85.88 85 ARG A O 1
ATOM 667 N N . SER A 1 86 ? 3.695 7.056 5.423 1.00 87.25 86 SER A N 1
ATOM 668 C CA . SER A 1 86 ? 4.276 7.475 6.704 1.00 87.25 86 SER A CA 1
ATOM 669 C C . SER A 1 86 ? 3.545 8.686 7.287 1.00 87.25 86 SER A C 1
ATOM 671 O O . SER A 1 86 ? 3.188 8.678 8.462 1.00 87.25 86 SER A O 1
ATOM 673 N N . LEU A 1 87 ? 3.274 9.702 6.464 1.00 89.62 87 LEU A N 1
ATOM 674 C CA . LEU A 1 87 ? 2.555 10.903 6.891 1.00 89.62 87 LEU A CA 1
ATOM 675 C C . LEU A 1 87 ? 1.122 10.581 7.321 1.00 89.62 87 LEU A C 1
ATOM 677 O O . LEU A 1 87 ? 0.701 11.039 8.378 1.00 89.62 87 LEU A O 1
ATOM 681 N N . ILE A 1 88 ? 0.400 9.752 6.560 1.00 88.88 88 ILE A N 1
ATOM 682 C CA . ILE A 1 88 ? -0.960 9.326 6.906 1.00 88.88 88 ILE A CA 1
ATOM 683 C C . ILE A 1 88 ? -0.958 8.647 8.277 1.00 88.88 88 ILE A C 1
ATOM 685 O O . ILE A 1 88 ? -1.703 9.063 9.153 1.00 88.88 88 ILE A O 1
ATOM 689 N N . ARG A 1 89 ? -0.063 7.684 8.526 1.00 86.75 89 ARG A N 1
ATOM 690 C CA . ARG A 1 89 ? 0.031 7.029 9.844 1.00 86.75 89 ARG A CA 1
ATOM 691 C C . ARG A 1 89 ? 0.293 8.011 10.988 1.00 86.75 89 ARG A C 1
ATOM 693 O O . ARG A 1 89 ? -0.330 7.891 12.039 1.00 86.75 89 ARG A O 1
ATOM 700 N N . ILE A 1 90 ? 1.193 8.976 10.788 1.00 86.38 90 ILE A N 1
ATOM 701 C CA . ILE A 1 90 ? 1.537 9.979 11.807 1.00 86.38 90 ILE A CA 1
ATOM 702 C C . ILE A 1 90 ? 0.337 10.887 12.102 1.00 86.38 90 ILE A C 1
ATOM 704 O O . ILE A 1 90 ? -0.024 11.070 13.263 1.00 86.38 90 ILE A O 1
ATOM 708 N N . PHE A 1 91 ? -0.302 11.435 11.068 1.00 86.00 91 PHE A N 1
ATOM 709 C CA . PHE A 1 91 ? -1.385 12.403 11.245 1.00 86.00 91 PHE A CA 1
ATOM 710 C C . PHE A 1 91 ? -2.714 11.752 11.633 1.00 86.00 91 PHE A C 1
ATOM 712 O O . PHE A 1 91 ? -3.468 12.333 12.414 1.00 86.00 91 PHE A O 1
ATOM 719 N N . SER A 1 92 ? -2.996 10.530 11.178 1.00 83.75 92 SER A N 1
ATOM 720 C CA . SER A 1 92 ? -4.198 9.802 11.593 1.00 83.75 92 SER A CA 1
ATOM 721 C C . SER A 1 92 ? -4.166 9.435 13.080 1.00 83.75 92 SER A C 1
ATOM 723 O O . SER A 1 92 ? -5.213 9.432 13.714 1.00 83.75 92 SER A O 1
ATOM 725 N N . GLY A 1 93 ? -2.985 9.200 13.668 1.00 71.38 93 GLY A N 1
ATOM 726 C CA . GLY A 1 93 ? -2.847 8.996 15.116 1.00 71.38 93 GLY A CA 1
ATOM 727 C C . GLY A 1 93 ? -2.993 10.276 15.951 1.00 71.38 93 GLY A C 1
ATOM 728 O O . GLY A 1 93 ? -3.317 10.200 17.133 1.00 71.38 93 GLY A O 1
ATOM 729 N N . GLN A 1 94 ? -2.766 11.447 15.348 1.00 65.00 94 GLN A N 1
ATOM 730 C CA . GLN A 1 94 ? -2.908 12.759 15.997 1.00 65.00 94 GLN A CA 1
ATOM 731 C C . GLN A 1 94 ? -4.286 13.389 15.796 1.00 65.00 94 GLN A C 1
ATOM 733 O O . GLN A 1 94 ? -4.647 14.333 16.500 1.00 65.00 94 GLN A O 1
ATOM 738 N N . THR A 1 95 ? -5.061 12.879 14.841 1.00 56.34 95 THR A N 1
ATOM 739 C CA . THR A 1 95 ? -6.433 13.322 14.635 1.00 56.34 95 THR A CA 1
ATOM 740 C C . THR A 1 95 ? -7.271 12.780 15.782 1.00 56.34 95 THR A C 1
ATOM 742 O O . THR A 1 95 ? -7.705 11.631 15.780 1.00 56.34 95 THR A O 1
ATOM 745 N N . SER A 1 96 ? -7.503 13.628 16.782 1.00 52.62 96 SER A N 1
ATOM 746 C CA . SER A 1 96 ? -8.679 13.508 17.631 1.00 52.62 96 SER A CA 1
ATOM 747 C C . SER A 1 96 ? -9.878 13.512 16.687 1.00 52.62 96 SER A C 1
ATOM 749 O O . SER A 1 96 ? -10.244 14.563 16.164 1.00 52.62 96 SER A O 1
ATOM 751 N N . LEU A 1 97 ? -10.468 12.345 16.429 1.00 53.84 97 LEU A N 1
ATOM 752 C CA . LEU A 1 97 ? -11.789 12.229 15.816 1.00 53.84 97 LEU A CA 1
ATOM 753 C C . LEU A 1 97 ? -12.823 12.760 16.824 1.00 53.84 97 LEU A C 1
ATOM 755 O O . LEU A 1 97 ? -13.664 12.021 17.313 1.00 53.84 97 LEU A O 1
ATOM 759 N N . SER A 1 98 ? -12.734 14.043 17.183 1.00 49.75 98 SER A N 1
ATOM 760 C CA . SER A 1 98 ? -13.553 14.687 18.216 1.00 49.75 98 SER A CA 1
ATOM 761 C C . SER A 1 98 ? -15.041 14.720 17.866 1.00 49.75 98 SER A C 1
ATOM 763 O O . SER A 1 98 ? -15.851 14.996 18.741 1.00 49.75 98 SER A O 1
ATOM 765 N N . GLU A 1 99 ? -15.409 14.410 16.620 1.00 49.78 99 GLU A N 1
ATOM 766 C CA . GLU A 1 99 ? -16.803 14.285 16.175 1.00 49.78 99 GLU A CA 1
ATOM 767 C C . GLU A 1 99 ? -17.287 12.830 16.058 1.00 49.78 99 GLU A C 1
ATOM 769 O O . GLU A 1 99 ? -18.490 12.597 15.988 1.00 49.78 99 GLU A O 1
ATOM 774 N N . ILE A 1 100 ? -16.389 11.839 16.120 1.00 50.56 100 ILE A N 1
ATOM 775 C CA . ILE A 1 100 ? -16.756 10.432 16.320 1.00 50.56 100 ILE A CA 1
ATOM 776 C C . ILE A 1 100 ? -16.413 10.122 17.767 1.00 50.56 100 ILE A C 1
ATOM 778 O O . ILE A 1 100 ? -15.381 9.531 18.085 1.00 50.56 100 ILE A O 1
ATOM 782 N N . GLN A 1 101 ? -17.268 10.620 18.657 1.00 48.06 101 GLN A N 1
ATOM 783 C CA . GLN A 1 101 ? -17.231 10.296 20.072 1.00 48.06 101 GLN A CA 1
ATOM 784 C C . GLN A 1 101 ? -17.045 8.784 20.190 1.00 48.06 101 GLN A C 1
ATOM 786 O O . GLN A 1 101 ? -17.806 8.028 19.589 1.00 48.06 101 GLN A O 1
ATOM 791 N N . CYS A 1 102 ? -15.969 8.378 20.867 1.00 51.12 102 CYS A N 1
ATOM 792 C CA . CYS A 1 102 ? -15.618 6.991 21.124 1.00 51.12 102 CYS A CA 1
ATOM 793 C C . CYS A 1 102 ? -16.847 6.313 21.735 1.00 51.12 102 CYS A C 1
ATOM 795 O O . CYS A 1 102 ? -17.091 6.448 22.930 1.00 51.12 102 CYS A O 1
ATOM 797 N N . LEU A 1 103 ? -17.680 5.688 20.899 1.00 54.09 103 LEU A N 1
ATOM 798 C CA . LEU A 1 103 ? -18.825 4.924 21.356 1.00 54.09 103 LEU A CA 1
ATOM 799 C C . LEU A 1 103 ? -18.216 3.799 22.175 1.00 54.09 103 LEU A C 1
ATOM 801 O O . LEU A 1 103 ? -17.483 2.966 21.636 1.00 54.09 103 LEU A O 1
ATOM 805 N N . ASP A 1 104 ? -18.438 3.843 23.485 1.00 53.25 104 ASP A N 1
ATOM 806 C CA . ASP A 1 104 ? -17.984 2.795 24.381 1.00 53.25 104 ASP A CA 1
ATOM 807 C C . ASP A 1 104 ? -18.416 1.451 23.794 1.00 53.25 104 ASP A C 1
ATOM 809 O O . ASP A 1 104 ? -19.574 1.272 23.409 1.00 53.25 104 ASP A O 1
ATOM 813 N N . ALA A 1 105 ? -17.492 0.490 23.740 1.00 53.47 105 ALA A N 1
ATOM 814 C CA . ALA A 1 105 ? -17.761 -0.864 23.254 1.00 53.47 105 ALA A CA 1
ATOM 815 C C . ALA A 1 105 ? -18.941 -1.546 23.990 1.00 53.47 105 ALA A C 1
ATOM 817 O O . ALA A 1 105 ? -19.497 -2.520 23.496 1.00 53.47 105 ALA A O 1
ATOM 818 N N . ASN A 1 106 ? -19.367 -0.987 25.128 1.00 49.00 106 ASN A N 1
ATOM 819 C CA . ASN A 1 106 ? -20.521 -1.412 25.917 1.00 49.00 106 ASN A CA 1
ATOM 820 C C . ASN A 1 106 ? -21.882 -0.944 25.363 1.00 49.00 106 ASN A C 1
ATOM 822 O O . ASN A 1 106 ? -22.913 -1.429 25.823 1.00 49.00 106 ASN A O 1
ATOM 826 N N . PHE A 1 107 ? -21.936 -0.021 24.395 1.00 53.16 107 PHE A N 1
ATOM 827 C CA . PHE A 1 107 ? -23.216 0.471 23.867 1.00 53.16 107 PHE A CA 1
ATOM 828 C C . PHE A 1 107 ? -23.982 -0.628 23.107 1.00 53.16 107 PHE A C 1
ATOM 830 O O . PHE A 1 107 ? -25.200 -0.738 23.247 1.00 53.16 107 PHE A O 1
ATOM 837 N N . PHE A 1 108 ? -23.274 -1.511 22.392 1.00 50.31 108 PHE A N 1
ATOM 838 C CA . PHE A 1 108 ? -23.888 -2.624 21.654 1.00 50.31 108 PHE A CA 1
ATOM 839 C C . PHE A 1 108 ? -24.397 -3.769 22.549 1.00 50.31 108 PHE A C 1
ATOM 841 O O . PHE A 1 108 ? -25.287 -4.502 22.124 1.00 50.31 108 PHE A O 1
ATOM 848 N N . GLU A 1 109 ? -23.904 -3.914 23.785 1.00 51.88 109 GLU A N 1
ATOM 849 C CA . GLU A 1 109 ? -24.373 -4.969 24.704 1.00 51.88 109 GLU A CA 1
ATOM 850 C C . GLU A 1 109 ? -25.646 -4.594 25.482 1.00 51.88 109 GLU A C 1
ATOM 852 O O . GLU A 1 109 ? -26.270 -5.458 26.094 1.00 51.88 109 GLU A O 1
ATOM 857 N N . SER A 1 110 ? -26.082 -3.330 25.446 1.00 45.34 110 SER A N 1
ATOM 858 C CA . SER A 1 110 ? -27.201 -2.855 26.278 1.00 45.34 110 SER A CA 1
ATOM 859 C C . SER A 1 110 ? -28.610 -3.082 25.708 1.00 45.34 110 SER A C 1
ATOM 861 O O . SER A 1 110 ? -29.584 -2.699 26.351 1.00 45.34 110 SER A O 1
ATOM 863 N N . GLY A 1 111 ? -28.752 -3.741 24.552 1.00 45.22 111 GLY A N 1
ATOM 864 C CA . GLY A 1 111 ? -30.043 -4.286 24.109 1.00 45.22 111 GLY A CA 1
ATOM 865 C C . GLY A 1 111 ? -31.192 -3.274 23.995 1.00 45.22 111 GLY A C 1
ATOM 866 O O . GLY A 1 111 ? -32.336 -3.633 24.251 1.00 45.22 111 GLY A O 1
ATOM 867 N N . ALA A 1 112 ? -30.917 -2.020 23.627 1.00 43.62 112 ALA A N 1
ATOM 868 C CA . ALA A 1 112 ? -31.958 -1.030 23.362 1.00 43.62 112 ALA A CA 1
ATOM 869 C C . ALA A 1 112 ? -32.492 -1.165 21.921 1.00 43.62 112 ALA A C 1
ATOM 871 O O . ALA A 1 112 ? -32.129 -0.387 21.039 1.00 43.62 112 ALA A O 1
ATOM 872 N N . PHE A 1 113 ? -33.350 -2.165 21.708 1.00 44.47 113 PHE A N 1
ATOM 873 C CA . PHE A 1 113 ? -34.398 -2.181 20.683 1.00 44.47 113 PHE A CA 1
ATOM 874 C C . PHE A 1 113 ? -35.721 -2.567 21.341 1.00 44.47 113 PHE A C 1
ATOM 876 O O . PHE A 1 113 ? -35.706 -3.503 22.173 1.00 44.47 113 PHE A O 1
#

Secondary structure (DSSP, 8-state):
-HHHHHHHHHHHHHHHHHHHHHHHHS-SSPPP-TT---------SSSS-SEEEEEEEETTTEEEEEEEE-S--SHHHHHHHHHHHHHHHHHHHH---TTS----TTTGGG---